Protein AF-A0A015X9P2-F1 (afdb_monomer)

Solvent-accessible surface area (backbone atoms only — not comparable to full-atom values): 6666 Å² total; per-residue (Å²): 133,56,72,66,61,55,51,52,53,49,52,53,48,53,54,48,53,51,51,53,53,53,40,56,74,56,52,81,49,48,76,38,30,34,48,85,44,100,38,36,37,32,36,31,70,38,75,75,48,63,53,75,61,98,89,42,52,29,41,31,28,34,19,39,32,33,34,34,49,83,83,72,47,97,84,45,70,61,48,50,76,37,82,82,28,71,51,71,46,42,51,74,54,50,63,74,26,54,48,52,69,64,60,51,51,49,53,47,50,56,27,52,53,52,49,50,64,75,75,109

pLDDT: mean 92.32, std 8.91, range [60.72, 98.38]

Foldseek 3Di:
DDPVVVVVVVVVVVVVVVFVVLQVVPQVQQQWWFDLDQFKIWHFHGWDTWDQDPVGTKTKTWTFIWGADPPPDPVRLDTDTDNGDIDIDHPVSRVVGTDDPVVRVVSNVVRVVSVVVVVD

Sequence (120 aa):
MNRIQELEAEIQRIKKEEADSKKAKYQHFVGKYVHRAHTSYEKIVGIDRIDTDEFGDEVVFDSIHVYYDNRGDEYNNDASVNLQGWGQAYAEELEKQLISHETFSKALNDCIDLIKRRLA

Radius of gyration: 19.27 Å; Cα contacts (8 Å, |Δi|>4): 189; chains: 1; bounding box: 50×34×55 Å

Mean predicted aligned error: 4.87 Å

Organism: NCBI:txid1339327

Nearest PDB structures (foldseek):
  8yld-assembly1_v  TM=4.022E-01  e=1.683E-01  Saccharomyces cerevisiae S288C
  7b7d-assembly1_EF  TM=3.673E-01  e=6.787E-01  Saccharomyces cerevisiae S288C
  2ix3-assembly1_B  TM=4.091E-01  e=1.531E+00  Saccharomyces cerevisiae
  6swt-assembly1_B  TM=3.392E-01  e=8.256E+00  synthetic construct
  6yxw-assembly2_D  TM=3.174E-01  e=9.274E+00  Homo sapiens

Secondary structure (DSSP, 8-state):
--HHHHHHHHHHHHHHHHHHHHHHHTGGGTT-EEEEETTEEEEEEEEEEEEE-SS-EEEEEEEEEEEE-TT--TT---EEEEEEEEEEEEHHHHHHTEE-HHHHHHHHHHHHHHHHHHH-

Structure (mmCIF, N/CA/C/O backbone):
data_AF-A0A015X9P2-F1
#
_entry.id   AF-A0A015X9P2-F1
#
loop_
_atom_site.group_PDB
_atom_site.id
_atom_site.type_symbol
_atom_site.label_atom_id
_atom_site.label_alt_id
_atom_site.label_comp_id
_atom_site.label_asym_id
_atom_site.label_entity_id
_atom_site.label_seq_id
_atom_site.pdbx_PDB_ins_code
_atom_site.Cartn_x
_atom_site.Cartn_y
_atom_site.Cartn_z
_atom_site.occupancy
_atom_site.B_iso_or_equiv
_atom_site.auth_seq_id
_atom_site.auth_comp_id
_atom_site.auth_asym_id
_atom_site.auth_atom_id
_atom_site.pdbx_PDB_model_num
ATOM 1 N N . MET A 1 1 ? -24.097 -22.296 28.312 1.00 67.69 1 MET A N 1
ATOM 2 C CA . MET A 1 1 ? -22.889 -21.510 27.990 1.00 67.69 1 MET A CA 1
ATOM 3 C C . MET A 1 1 ? -22.622 -20.615 29.193 1.00 67.69 1 MET A C 1
ATOM 5 O O . MET A 1 1 ? -23.586 -20.117 29.757 1.00 67.69 1 MET A O 1
ATOM 9 N N . ASN A 1 2 ? -21.389 -20.543 29.696 1.00 90.19 2 ASN A N 1
ATOM 10 C CA . ASN A 1 2 ? -21.066 -19.719 30.872 1.00 90.19 2 ASN A CA 1
ATOM 11 C C . ASN A 1 2 ? -20.975 -18.246 30.434 1.00 90.19 2 ASN A C 1
ATOM 13 O O . ASN A 1 2 ? -20.416 -17.973 29.377 1.00 90.19 2 ASN A O 1
ATOM 17 N N . ARG A 1 3 ? -21.468 -17.312 31.256 1.00 93.94 3 ARG A N 1
ATOM 18 C CA . ARG A 1 3 ? -21.367 -15.856 31.062 1.00 93.94 3 ARG A CA 1
ATOM 19 C C . ARG A 1 3 ? -19.976 -15.373 30.622 1.00 93.94 3 ARG A C 1
ATOM 21 O O . ARG A 1 3 ? -19.887 -14.441 29.836 1.00 93.94 3 ARG A O 1
ATOM 28 N N . ILE A 1 4 ? -18.903 -16.015 31.091 1.00 95.75 4 ILE A N 1
ATOM 29 C CA . ILE A 1 4 ? -17.523 -15.728 30.663 1.00 95.75 4 ILE A CA 1
ATOM 30 C C . ILE A 1 4 ? -17.340 -15.986 29.159 1.00 95.75 4 ILE A C 1
ATOM 32 O O . ILE A 1 4 ? -16.833 -15.124 28.454 1.00 95.75 4 ILE A O 1
ATOM 36 N N . GLN A 1 5 ? -17.819 -17.125 28.653 1.00 95.12 5 GLN A N 1
ATOM 37 C CA . GLN A 1 5 ? -17.706 -17.491 27.234 1.00 95.12 5 GLN A CA 1
ATOM 38 C C . GLN A 1 5 ? -18.517 -16.547 26.335 1.00 95.12 5 GLN A C 1
ATOM 40 O O . GLN A 1 5 ? -18.104 -16.238 25.220 1.00 95.12 5 GLN A O 1
ATOM 45 N N . GLU A 1 6 ? -19.670 -16.076 26.819 1.00 95.56 6 GLU A N 1
ATOM 46 C CA . GLU A 1 6 ? -20.480 -15.076 26.112 1.00 95.56 6 GLU A CA 1
ATOM 47 C C . GLU A 1 6 ? -19.730 -13.745 25.983 1.00 95.56 6 GLU A C 1
ATOM 49 O O . GLU A 1 6 ? -19.676 -13.176 24.893 1.00 95.56 6 GLU A O 1
ATOM 54 N N . LEU A 1 7 ? -19.107 -13.285 27.073 1.00 97.12 7 LEU A N 1
ATOM 55 C CA . LEU A 1 7 ? -18.320 -12.050 27.092 1.00 97.12 7 LEU A CA 1
ATOM 56 C C . LEU A 1 7 ? -17.065 -12.154 26.217 1.00 97.12 7 LEU A C 1
ATOM 58 O O . LEU A 1 7 ? -16.745 -11.212 25.499 1.00 97.12 7 LEU A O 1
ATOM 62 N N . GLU A 1 8 ? -16.374 -13.295 26.222 1.00 96.81 8 GLU A N 1
ATOM 63 C CA . GLU A 1 8 ? -15.226 -13.533 25.338 1.00 96.81 8 GLU A CA 1
ATOM 64 C C . GLU A 1 8 ? -15.628 -13.443 23.861 1.00 96.81 8 GLU A C 1
ATOM 66 O O . GLU A 1 8 ? -14.964 -12.761 23.079 1.00 96.81 8 GLU A O 1
ATOM 71 N N . ALA A 1 9 ? -16.744 -14.071 23.478 1.00 96.44 9 ALA A N 1
ATOM 72 C CA . ALA A 1 9 ? -17.262 -13.993 22.115 1.00 96.44 9 ALA A CA 1
ATOM 73 C C . ALA A 1 9 ? -17.684 -12.563 21.734 1.00 96.44 9 ALA A C 1
ATOM 75 O O . ALA A 1 9 ? -17.466 -12.128 20.603 1.00 96.44 9 ALA A O 1
ATOM 76 N N . GLU A 1 10 ? -18.269 -11.814 22.669 1.00 97.06 10 GLU A N 1
ATOM 77 C CA . GLU A 1 10 ? -18.641 -10.416 22.462 1.00 97.06 10 GLU A CA 1
ATOM 78 C C . GLU A 1 10 ? -17.418 -9.515 22.255 1.00 97.06 10 GLU A C 1
ATOM 80 O O . GLU A 1 10 ? -17.377 -8.777 21.273 1.00 97.06 10 GLU A O 1
ATOM 85 N N . ILE A 1 11 ? -16.380 -9.659 23.083 1.00 97.62 11 ILE A N 1
ATOM 86 C CA . ILE A 1 11 ? -15.113 -8.928 22.933 1.00 97.62 11 ILE A CA 1
ATOM 87 C C . ILE A 1 11 ? -14.472 -9.214 21.571 1.00 97.62 11 ILE A C 1
ATOM 89 O O . ILE A 1 11 ? -13.994 -8.292 20.913 1.00 97.62 11 ILE A O 1
ATOM 93 N N . GLN A 1 12 ? -14.459 -10.473 21.123 1.00 96.81 12 GLN A N 1
ATOM 94 C CA . GLN A 1 12 ? -13.881 -10.820 19.820 1.00 96.81 12 GLN A CA 1
ATOM 95 C C . GLN A 1 12 ? -14.672 -10.227 18.649 1.00 96.81 12 GLN A C 1
ATOM 97 O O . GLN A 1 12 ? -14.069 -9.799 17.666 1.00 96.81 12 GLN A O 1
ATOM 102 N N . ARG A 1 13 ? -16.006 -10.154 18.751 1.00 97.12 13 ARG A N 1
ATOM 103 C CA . ARG A 1 13 ? -16.834 -9.481 17.737 1.00 97.12 13 ARG A CA 1
ATOM 104 C C . ARG A 1 13 ? -16.532 -7.991 17.664 1.00 97.12 13 ARG A C 1
ATOM 106 O O . ARG A 1 13 ? -16.251 -7.510 16.575 1.00 97.12 13 ARG A O 1
ATOM 113 N N . ILE A 1 14 ? -16.503 -7.305 18.808 1.00 97.31 14 ILE A N 1
ATOM 114 C CA . ILE A 1 14 ? -16.198 -5.868 18.875 1.00 97.31 14 ILE A CA 1
ATOM 115 C C . ILE A 1 14 ? -14.821 -5.588 18.265 1.00 97.31 14 ILE A C 1
ATOM 117 O O . ILE A 1 14 ? -14.696 -4.741 17.387 1.00 97.31 14 ILE A O 1
ATOM 121 N N . LYS A 1 15 ? -13.798 -6.365 18.644 1.00 94.75 15 LYS A N 1
ATOM 122 C CA . LYS A 1 15 ? -12.447 -6.230 18.076 1.00 94.75 15 LYS A CA 1
ATOM 123 C C . LYS A 1 15 ? -12.425 -6.400 16.559 1.00 94.75 15 LYS A C 1
ATOM 125 O O . LYS A 1 15 ? -11.707 -5.681 15.871 1.00 94.75 15 LYS A O 1
ATOM 130 N N . LYS A 1 16 ? -13.196 -7.356 16.035 1.00 95.00 16 LYS A N 1
ATOM 131 C CA . LYS A 1 16 ? -13.296 -7.577 14.592 1.00 95.00 16 LYS A CA 1
ATOM 132 C C . LYS A 1 16 ? -13.994 -6.412 13.890 1.00 95.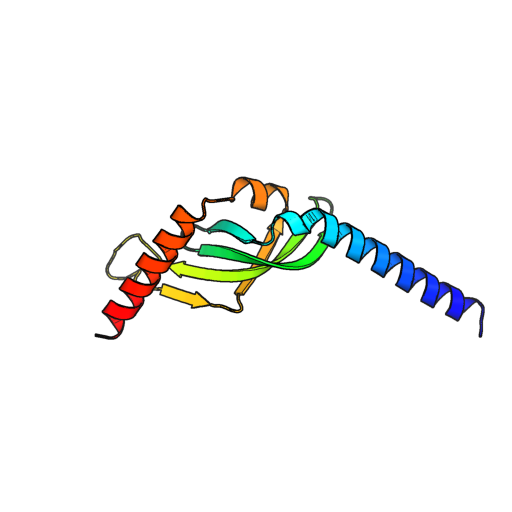00 16 LYS A C 1
ATOM 134 O O . LYS A 1 16 ? -13.490 -5.943 12.879 1.00 95.00 16 LYS A O 1
ATOM 139 N N . GLU A 1 17 ? -15.108 -5.928 14.431 1.00 95.38 17 GLU A N 1
ATOM 140 C CA . GLU A 1 17 ? -15.843 -4.782 13.880 1.00 95.38 17 GLU A CA 1
ATOM 141 C C . GLU A 1 17 ? -14.984 -3.508 13.868 1.00 95.38 17 GLU A C 1
ATOM 143 O O . GLU A 1 17 ? -14.974 -2.774 12.879 1.00 95.38 17 GLU A O 1
ATOM 148 N N . GLU A 1 18 ? -14.201 -3.276 14.923 1.00 94.06 18 GLU A N 1
ATOM 149 C CA . GLU A 1 18 ? -13.234 -2.178 14.982 1.00 94.06 18 GLU A CA 1
ATOM 150 C C . GLU A 1 18 ? -12.131 -2.325 13.925 1.00 94.06 18 GLU A C 1
ATOM 152 O O . GLU A 1 18 ? -11.825 -1.360 13.221 1.00 94.06 18 GLU A O 1
ATOM 157 N N . ALA A 1 19 ? -11.555 -3.522 13.776 1.00 92.94 19 ALA A N 1
ATOM 158 C CA . ALA A 1 19 ? -10.530 -3.792 12.769 1.00 92.94 19 ALA A CA 1
ATOM 159 C C . ALA A 1 19 ? -11.067 -3.616 11.337 1.00 92.94 19 ALA A C 1
ATOM 161 O O . ALA A 1 19 ? -10.421 -2.968 10.511 1.0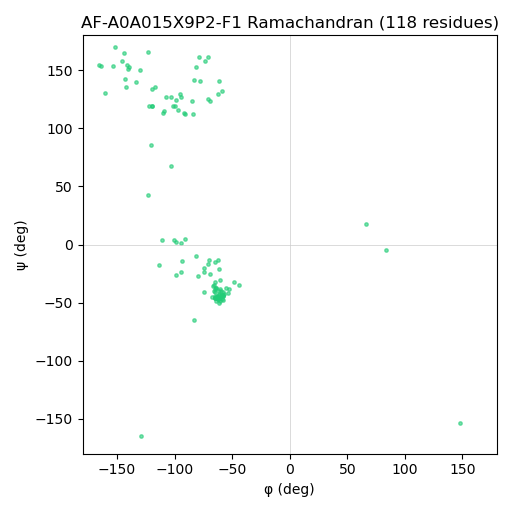0 92.94 19 ALA A O 1
ATOM 162 N N . ASP A 1 20 ? -12.269 -4.125 11.056 1.00 94.75 20 ASP A N 1
ATOM 163 C CA . ASP A 1 20 ? -12.926 -4.004 9.753 1.00 94.75 20 ASP A CA 1
ATOM 164 C C . ASP A 1 20 ? -13.258 -2.533 9.433 1.00 94.75 20 ASP A C 1
ATOM 166 O O . ASP A 1 20 ? -13.021 -2.071 8.314 1.00 94.75 20 ASP A O 1
ATOM 170 N N . SER A 1 21 ? -13.726 -1.765 10.423 1.00 94.88 21 SER A N 1
ATOM 171 C CA . SER A 1 21 ? -13.978 -0.321 10.298 1.00 94.88 21 SER A CA 1
ATOM 172 C C . SER A 1 21 ? -12.698 0.466 9.991 1.00 94.88 21 SER A C 1
ATOM 174 O O . SER A 1 21 ? -12.661 1.269 9.052 1.00 94.88 21 SER A O 1
ATOM 176 N N . LYS A 1 22 ? -11.606 0.193 10.720 1.00 93.56 22 LYS A N 1
ATOM 177 C CA . LYS A 1 22 ? -10.298 0.819 10.462 1.00 93.56 22 LYS A CA 1
ATOM 178 C C . LYS A 1 22 ? -9.780 0.476 9.074 1.00 93.56 22 LYS A C 1
ATOM 180 O O . LYS A 1 22 ? -9.361 1.361 8.334 1.00 93.56 22 LYS A O 1
ATOM 185 N N . LYS A 1 23 ? -9.855 -0.795 8.684 1.00 95.88 23 LYS A N 1
ATOM 186 C CA . LYS A 1 23 ? -9.466 -1.240 7.345 1.00 95.88 23 LYS A CA 1
ATOM 187 C C . LYS A 1 23 ? -10.273 -0.517 6.264 1.00 95.88 23 LYS A C 1
ATOM 189 O O . LYS A 1 23 ? -9.691 -0.052 5.287 1.00 95.88 23 LYS A O 1
ATOM 194 N N . ALA A 1 24 ? -11.587 -0.367 6.450 1.00 96.25 24 ALA A N 1
ATOM 195 C CA . ALA A 1 24 ? -12.469 0.329 5.513 1.00 96.25 24 ALA A CA 1
ATOM 196 C C . ALA A 1 24 ? -12.080 1.803 5.298 1.00 96.25 24 ALA A C 1
ATOM 198 O O . ALA A 1 24 ? -12.103 2.269 4.158 1.00 96.25 24 ALA A O 1
ATOM 199 N N . LYS A 1 25 ? -11.651 2.513 6.354 1.00 96.88 25 LYS A N 1
ATOM 200 C CA . LYS A 1 25 ? -11.165 3.909 6.281 1.00 96.88 25 LYS A CA 1
ATOM 201 C C . LYS A 1 25 ? -10.065 4.088 5.227 1.00 96.88 25 LYS A C 1
ATOM 203 O O . LYS A 1 25 ? -10.063 5.080 4.499 1.00 96.88 25 LYS A O 1
ATOM 208 N N . TYR A 1 26 ? -9.174 3.107 5.097 1.00 97.75 26 TYR A N 1
ATOM 209 C CA . TYR A 1 26 ? -7.991 3.172 4.234 1.00 97.75 26 TYR A CA 1
ATOM 210 C C . TYR A 1 26 ? -8.131 2.441 2.896 1.00 97.75 26 TYR A C 1
ATOM 212 O O . TYR A 1 26 ? -7.202 2.442 2.090 1.00 97.75 26 TYR A O 1
ATOM 220 N N . GLN A 1 27 ? -9.311 1.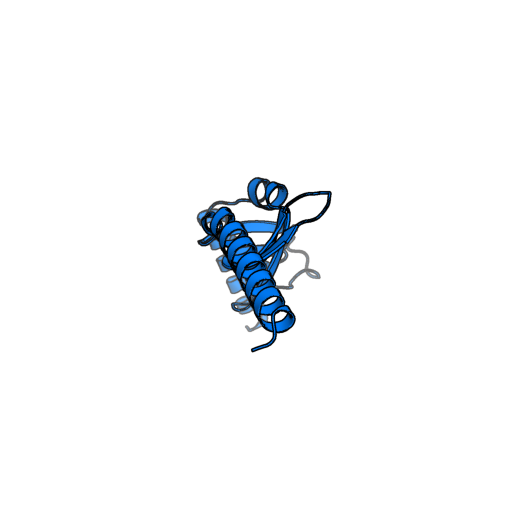890 2.589 1.00 97.50 27 GLN A N 1
ATOM 221 C CA . GLN A 1 27 ? -9.553 1.205 1.312 1.00 97.50 27 GLN A CA 1
ATOM 222 C C . GLN A 1 27 ? -9.384 2.103 0.081 1.00 97.50 27 GLN A C 1
ATOM 224 O O . GLN A 1 27 ? -9.127 1.613 -1.015 1.00 97.50 27 GLN A O 1
ATOM 229 N N . HIS A 1 28 ? -9.479 3.422 0.241 1.00 97.50 28 HIS A N 1
ATOM 230 C CA . HIS A 1 28 ? -9.283 4.377 -0.849 1.00 97.50 28 HIS A CA 1
ATOM 231 C C . HIS A 1 28 ? -7.844 4.392 -1.412 1.00 97.50 28 HIS A C 1
ATOM 233 O O . HIS A 1 28 ? -7.629 4.920 -2.508 1.00 97.50 28 HIS A O 1
ATOM 239 N N . PHE A 1 29 ? -6.869 3.810 -0.700 1.00 98.00 29 PHE A N 1
ATOM 240 C CA . PHE A 1 29 ? -5.513 3.599 -1.209 1.00 98.00 29 PHE A CA 1
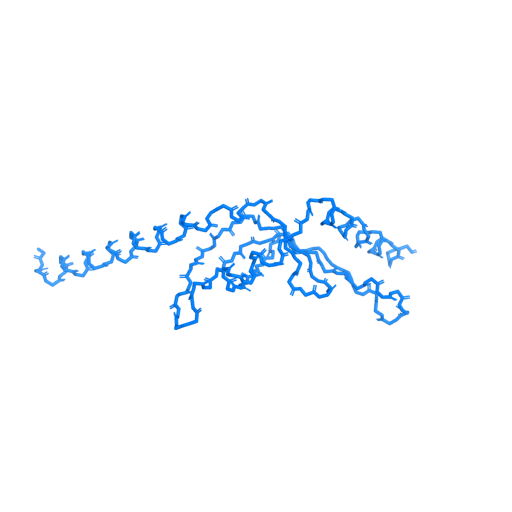ATOM 241 C C . PHE A 1 29 ? -5.419 2.457 -2.225 1.00 98.00 29 PHE A C 1
ATOM 243 O O . PHE A 1 29 ? -4.476 2.425 -3.014 1.00 98.00 29 PHE A O 1
ATOM 250 N N . VAL A 1 30 ? -6.382 1.532 -2.263 1.00 98.25 30 VAL A N 1
ATOM 251 C CA . VAL A 1 30 ? -6.355 0.434 -3.234 1.00 98.25 30 VAL A CA 1
ATOM 252 C C . VAL A 1 30 ? -6.426 0.988 -4.658 1.00 98.25 30 VAL A C 1
ATOM 254 O O . VAL A 1 30 ? -7.272 1.813 -5.001 1.00 98.25 30 VAL A O 1
ATOM 257 N N . GLY A 1 31 ? -5.497 0.542 -5.500 1.00 98.12 31 GLY A N 1
ATOM 258 C CA . GLY A 1 31 ? -5.310 1.030 -6.863 1.00 98.12 31 GLY A CA 1
ATOM 259 C C . GLY A 1 31 ? -4.462 2.298 -6.973 1.00 98.12 31 GLY A C 1
ATOM 260 O O . GLY A 1 31 ? -4.169 2.711 -8.096 1.00 98.12 31 GLY A O 1
ATOM 261 N N . LYS A 1 32 ? -4.045 2.905 -5.855 1.00 98.38 32 LYS A N 1
ATOM 262 C CA . LYS A 1 32 ? -3.089 4.016 -5.853 1.00 98.38 32 LYS A CA 1
ATOM 263 C C . LYS A 1 32 ? -1.660 3.514 -6.034 1.00 98.38 32 LYS A C 1
ATOM 265 O O . LYS A 1 32 ? -1.350 2.338 -5.834 1.00 98.38 32 LYS A O 1
ATOM 270 N N . TYR A 1 33 ? -0.805 4.445 -6.432 1.00 98.25 33 TYR A N 1
ATOM 271 C CA . TYR A 1 33 ? 0.602 4.211 -6.701 1.00 98.25 33 TYR A CA 1
ATOM 272 C C . TYR A 1 33 ? 1.424 5.033 -5.721 1.00 98.25 33 TYR A C 1
ATOM 274 O O . TYR A 1 33 ? 1.114 6.206 -5.512 1.00 98.25 33 TYR A O 1
ATOM 282 N N . VAL A 1 34 ? 2.457 4.434 -5.141 1.00 97.38 34 VAL A N 1
ATOM 283 C CA . VAL A 1 34 ? 3.338 5.093 -4.175 1.00 97.38 34 VAL A CA 1
ATOM 284 C C . VAL A 1 34 ? 4.800 4.906 -4.549 1.00 97.38 34 VAL A C 1
ATOM 286 O O . VAL A 1 34 ? 5.187 3.900 -5.146 1.00 97.38 34 VAL A O 1
ATOM 289 N N . HIS A 1 35 ? 5.613 5.892 -4.186 1.00 94.88 35 HIS A N 1
ATOM 290 C CA . HIS A 1 35 ? 7.064 5.847 -4.307 1.00 94.88 35 HIS A CA 1
ATOM 291 C C . HIS A 1 35 ? 7.686 6.026 -2.922 1.00 94.88 35 HIS A C 1
ATOM 293 O O . HIS A 1 35 ? 7.975 7.142 -2.492 1.00 94.88 35 HIS A O 1
ATOM 299 N N . ARG A 1 36 ? 7.823 4.915 -2.189 1.00 88.81 36 ARG A N 1
ATOM 300 C CA . ARG A 1 36 ? 8.228 4.944 -0.772 1.00 88.81 36 ARG A CA 1
ATOM 301 C C . ARG A 1 36 ? 9.729 5.111 -0.565 1.00 88.81 36 ARG A C 1
ATOM 303 O O . ARG A 1 36 ? 10.162 5.624 0.460 1.00 88.81 36 ARG A O 1
ATOM 310 N N . ALA A 1 37 ? 10.529 4.669 -1.527 1.00 87.62 37 ALA A N 1
ATOM 311 C CA . ALA A 1 37 ? 11.980 4.779 -1.489 1.00 87.62 37 ALA A CA 1
ATOM 312 C C . ALA A 1 37 ? 12.513 5.003 -2.898 1.00 87.62 37 ALA A C 1
ATOM 314 O O . ALA A 1 37 ? 11.863 4.612 -3.861 1.00 87.62 37 ALA A O 1
ATOM 315 N N . HIS A 1 38 ? 13.719 5.562 -3.009 1.00 84.94 38 HIS A N 1
ATOM 316 C CA . HIS A 1 38 ? 14.338 5.954 -4.279 1.00 84.94 38 HIS A CA 1
ATOM 317 C C . HIS A 1 38 ? 14.292 4.881 -5.383 1.00 84.94 38 HIS A C 1
ATOM 319 O O . HIS A 1 38 ? 14.172 5.218 -6.554 1.00 84.94 38 HIS A O 1
ATOM 325 N N . THR A 1 39 ? 14.339 3.602 -5.013 1.00 89.69 39 THR A N 1
ATOM 326 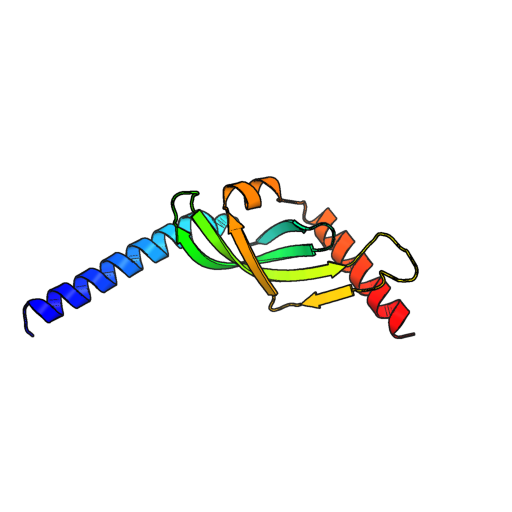C CA . THR A 1 39 ? 14.335 2.465 -5.942 1.00 89.69 39 THR A CA 1
ATOM 327 C C . THR A 1 39 ? 13.052 1.634 -5.901 1.00 89.69 39 THR A C 1
ATOM 329 O O . THR A 1 39 ? 12.971 0.619 -6.585 1.00 89.69 39 THR A O 1
ATOM 332 N N . SER A 1 40 ? 12.046 2.035 -5.115 1.00 92.88 40 SER A N 1
ATOM 333 C CA . SER A 1 40 ? 10.820 1.263 -4.879 1.00 92.88 40 SER A CA 1
ATOM 334 C C . SER A 1 40 ? 9.581 2.022 -5.330 1.00 92.88 40 SER A C 1
ATOM 336 O O . SER A 1 40 ? 9.244 3.083 -4.797 1.00 92.88 40 SER A O 1
ATOM 338 N N . TYR A 1 41 ? 8.866 1.425 -6.274 1.00 95.69 41 TYR A N 1
ATOM 339 C CA . TYR A 1 41 ? 7.573 1.879 -6.762 1.00 95.69 41 TYR A CA 1
ATOM 340 C C . TYR A 1 41 ? 6.547 0.787 -6.501 1.00 95.69 41 TYR A C 1
ATOM 342 O O . TYR A 1 41 ? 6.795 -0.383 -6.783 1.00 95.69 41 TYR A O 1
ATOM 350 N N . GLU A 1 42 ? 5.383 1.145 -5.975 1.00 97.38 42 GLU A N 1
ATOM 351 C CA . GLU A 1 42 ? 4.366 0.163 -5.610 1.00 97.38 42 GLU A CA 1
ATOM 352 C C . GLU A 1 42 ? 2.994 0.579 -6.107 1.00 97.38 42 GLU A C 1
ATOM 354 O O . GLU A 1 42 ? 2.608 1.743 -6.016 1.00 97.38 42 GLU A O 1
ATOM 359 N N . LYS A 1 43 ? 2.233 -0.394 -6.604 1.00 98.25 43 LYS A N 1
ATOM 360 C CA . LYS A 1 43 ? 0.786 -0.267 -6.762 1.00 98.25 43 LYS A CA 1
ATOM 361 C C . LYS A 1 43 ? 0.132 -1.015 -5.615 1.00 98.25 43 LYS A C 1
ATOM 363 O O . LYS A 1 43 ? 0.293 -2.230 -5.529 1.00 98.25 43 LYS A O 1
ATOM 368 N N . ILE A 1 44 ? -0.634 -0.317 -4.790 1.00 98.31 44 ILE A N 1
ATOM 369 C CA . ILE A 1 44 ? -1.392 -0.930 -3.699 1.00 98.31 44 ILE A CA 1
ATOM 370 C C . ILE A 1 44 ? -2.545 -1.730 -4.311 1.00 98.31 44 ILE A C 1
ATOM 372 O O . ILE A 1 44 ? -3.328 -1.193 -5.100 1.00 98.31 44 ILE A O 1
ATOM 376 N N . VAL A 1 45 ? -2.650 -3.015 -3.977 1.00 98.12 45 VAL A N 1
ATOM 377 C CA . VAL A 1 45 ? -3.695 -3.914 -4.505 1.00 98.12 45 VAL A CA 1
ATOM 378 C C . VAL A 1 45 ? -4.676 -4.386 -3.439 1.00 98.12 45 VAL A C 1
ATOM 380 O O . VAL A 1 45 ? -5.787 -4.785 -3.781 1.00 98.12 45 VAL A O 1
ATOM 383 N N . GLY A 1 46 ? -4.314 -4.274 -2.164 1.00 98.00 46 GLY A N 1
ATOM 384 C CA . GLY A 1 46 ? -5.184 -4.601 -1.044 1.00 98.00 46 GLY A CA 1
ATOM 385 C C . GLY A 1 46 ? -4.645 -4.020 0.253 1.00 98.00 46 GLY A C 1
ATOM 386 O O . GLY A 1 46 ? -3.448 -3.795 0.382 1.00 98.00 46 GLY A O 1
ATOM 387 N N . ILE A 1 47 ? -5.531 -3.767 1.210 1.00 98.25 47 ILE A N 1
ATOM 388 C CA . ILE A 1 47 ? -5.143 -3.474 2.593 1.00 98.25 47 ILE A CA 1
ATOM 389 C C . ILE A 1 47 ? -5.217 -4.788 3.366 1.00 98.25 47 ILE A C 1
ATOM 391 O O . ILE A 1 47 ? -6.244 -5.465 3.289 1.00 98.25 47 ILE A O 1
ATOM 395 N N . ASP A 1 48 ? -4.172 -5.150 4.104 1.00 96.69 48 ASP A N 1
ATOM 396 C CA . ASP A 1 48 ? -4.169 -6.325 4.980 1.00 96.69 48 ASP A CA 1
ATOM 397 C C . ASP A 1 48 ? -4.813 -5.961 6.322 1.00 96.69 48 ASP A C 1
ATOM 399 O O . ASP A 1 48 ? -5.931 -6.398 6.625 1.00 96.69 48 ASP A O 1
ATOM 403 N N . ARG A 1 49 ? -4.171 -5.054 7.065 1.00 96.44 49 ARG A N 1
ATOM 404 C CA . ARG A 1 49 ? -4.590 -4.595 8.395 1.00 96.44 49 ARG A CA 1
ATOM 405 C C . ARG A 1 49 ? -4.118 -3.169 8.677 1.00 96.44 49 ARG A C 1
ATOM 407 O O . ARG A 1 49 ? -3.312 -2.620 7.930 1.00 96.44 49 ARG A O 1
ATOM 414 N N . ILE A 1 50 ? -4.632 -2.606 9.767 1.00 97.88 50 ILE A N 1
ATOM 415 C CA . ILE A 1 50 ? -4.231 -1.304 10.299 1.00 97.88 50 ILE A CA 1
ATOM 416 C C . ILE A 1 50 ? -3.694 -1.514 11.707 1.00 97.88 50 ILE A C 1
ATOM 418 O O . ILE A 1 50 ? -4.439 -1.968 12.581 1.00 97.88 50 ILE A O 1
ATOM 422 N N . ASP A 1 51 ? -2.432 -1.163 11.906 1.00 95.75 51 ASP A N 1
ATOM 423 C CA . ASP A 1 51 ? -1.774 -1.186 13.204 1.00 95.75 51 ASP A CA 1
ATOM 424 C C . ASP A 1 51 ? -1.774 0.259 13.741 1.00 95.75 51 ASP A C 1
ATOM 426 O O . ASP A 1 51 ? -1.301 1.176 13.079 1.00 95.75 51 ASP A O 1
ATOM 430 N N . THR A 1 52 ? -2.405 0.500 14.896 1.00 94.56 52 THR A N 1
ATOM 431 C CA . THR A 1 52 ? -2.532 1.852 15.477 1.00 94.56 52 THR A CA 1
ATOM 432 C C . THR A 1 52 ? -1.627 1.979 16.695 1.00 94.56 52 THR A C 1
ATOM 434 O O . THR A 1 52 ? -1.751 1.185 17.632 1.00 94.56 52 THR A O 1
ATOM 437 N N . ASP A 1 53 ? -0.789 3.010 16.715 1.00 93.94 53 ASP A N 1
ATOM 438 C CA . ASP A 1 53 ? 0.097 3.356 17.827 1.00 93.94 53 ASP A CA 1
ATOM 439 C C . ASP A 1 53 ? -0.036 4.845 18.222 1.00 93.94 53 ASP A C 1
ATOM 441 O O . ASP A 1 53 ? -1.018 5.511 17.884 1.00 93.94 53 ASP A O 1
ATOM 445 N N . GLU A 1 54 ? 0.916 5.366 19.003 1.00 95.38 54 GLU A N 1
ATOM 446 C CA . GLU A 1 54 ? 0.942 6.776 19.422 1.00 95.38 54 GLU A CA 1
ATOM 447 C C . GLU A 1 54 ? 1.288 7.763 18.291 1.00 95.38 54 GLU A C 1
ATOM 449 O O . GLU A 1 54 ? 1.028 8.959 18.428 1.00 95.38 54 GLU A O 1
ATOM 454 N N . PHE A 1 55 ? 1.847 7.276 17.180 1.00 93.56 55 PHE A N 1
ATOM 455 C CA . PHE A 1 55 ? 2.244 8.064 16.013 1.00 93.56 55 PHE A CA 1
ATOM 456 C C . PHE A 1 55 ? 1.153 8.101 14.940 1.00 93.56 55 PHE A C 1
ATOM 458 O O . PHE A 1 55 ? 1.092 9.055 14.164 1.00 93.56 55 PHE A O 1
ATOM 465 N N . GLY A 1 56 ? 0.259 7.111 14.918 1.00 95.00 56 GLY A N 1
ATOM 466 C CA . GLY A 1 56 ? -0.948 7.133 14.103 1.00 95.00 56 GLY A CA 1
ATOM 467 C C . GLY A 1 56 ? -1.384 5.754 13.627 1.00 95.00 56 GLY A C 1
ATOM 468 O O . GLY A 1 56 ? -1.133 4.736 14.265 1.00 95.00 56 GLY A O 1
ATOM 469 N N . ASP A 1 57 ? -2.081 5.742 12.491 1.00 97.25 57 ASP A N 1
ATOM 470 C CA . ASP A 1 57 ? -2.492 4.515 11.811 1.00 97.25 57 ASP A CA 1
ATOM 471 C C . ASP A 1 57 ? -1.408 4.115 10.791 1.00 97.25 57 ASP A C 1
ATOM 473 O O . ASP A 1 57 ? -1.203 4.798 9.779 1.00 97.25 57 ASP A O 1
ATOM 477 N N . GLU A 1 58 ? -0.725 3.001 11.049 1.00 97.50 58 GLU A N 1
ATOM 478 C CA . GLU A 1 58 ? 0.146 2.316 10.097 1.00 97.50 58 GLU A CA 1
ATOM 479 C C . GLU A 1 58 ? -0.691 1.380 9.219 1.00 97.50 58 GLU A C 1
ATOM 481 O O . GLU A 1 58 ? -1.435 0.516 9.693 1.00 97.50 58 GLU A O 1
ATOM 486 N N . VAL A 1 59 ? -0.597 1.573 7.906 1.00 97.88 59 VAL A N 1
ATOM 487 C CA . VAL A 1 59 ? -1.342 0.795 6.919 1.00 97.88 59 VAL A CA 1
ATOM 488 C C . VAL A 1 59 ? -0.436 -0.313 6.402 1.00 97.88 59 VAL A C 1
ATOM 490 O O . VAL A 1 59 ? 0.556 -0.032 5.730 1.00 97.88 59 VAL A O 1
ATOM 493 N N . VAL A 1 60 ? -0.804 -1.568 6.659 1.00 97.62 60 VAL A N 1
ATOM 494 C CA . VAL A 1 60 ? -0.148 -2.744 6.075 1.00 97.62 60 VAL A CA 1
ATOM 495 C C . VAL A 1 60 ? -0.927 -3.158 4.830 1.00 97.62 60 VAL A C 1
ATOM 497 O O . VAL A 1 60 ? -2.148 -3.335 4.884 1.00 97.62 60 VAL A O 1
ATOM 500 N N . PHE A 1 61 ? -0.247 -3.291 3.695 1.00 97.75 61 PHE A N 1
ATOM 501 C CA . PHE A 1 61 ? -0.892 -3.475 2.397 1.00 97.75 61 PHE A CA 1
ATOM 502 C C . PHE A 1 61 ? -0.164 -4.470 1.492 1.00 97.75 61 PHE A C 1
ATOM 504 O O . PHE A 1 61 ? 1.059 -4.590 1.520 1.00 97.75 61 PHE A O 1
ATOM 511 N N . ASP A 1 62 ? -0.935 -5.124 0.629 1.00 98.06 62 ASP A N 1
ATOM 512 C CA . ASP A 1 62 ? -0.433 -5.919 -0.487 1.00 98.06 62 ASP A CA 1
ATOM 513 C C . ASP A 1 62 ? -0.134 -4.999 -1.674 1.00 98.06 62 ASP A C 1
ATOM 515 O O . ASP A 1 62 ? -0.895 -4.064 -1.972 1.00 98.06 62 ASP A O 1
ATOM 519 N N . SER A 1 63 ? 0.951 -5.272 -2.396 1.00 97.62 63 SER A N 1
ATOM 520 C CA . SER A 1 63 ? 1.385 -4.453 -3.522 1.00 97.62 63 SER A CA 1
ATOM 521 C C . SER A 1 63 ? 1.942 -5.253 -4.697 1.00 97.62 63 SER A C 1
ATOM 523 O O . SER A 1 63 ? 2.476 -6.353 -4.570 1.00 97.62 63 SER A O 1
ATOM 525 N N . ILE A 1 64 ? 1.852 -4.653 -5.883 1.00 97.88 64 ILE A N 1
ATOM 526 C CA . ILE A 1 64 ? 2.805 -4.952 -6.951 1.00 97.88 64 ILE A CA 1
ATOM 527 C C . ILE A 1 64 ? 4.011 -4.060 -6.696 1.00 97.88 64 ILE A C 1
ATOM 529 O O . ILE A 1 64 ? 3.896 -2.840 -6.824 1.00 97.88 64 ILE A O 1
ATOM 533 N N . HIS A 1 65 ? 5.143 -4.663 -6.345 1.00 96.88 65 HIS A N 1
ATOM 534 C CA . HIS A 1 65 ? 6.391 -3.965 -6.066 1.00 96.88 65 HIS A CA 1
ATOM 535 C C . HIS A 1 65 ? 7.306 -4.009 -7.285 1.00 96.88 65 HIS A C 1
ATOM 537 O O . HIS A 1 65 ? 7.626 -5.070 -7.818 1.00 96.88 65 HIS A O 1
ATOM 543 N N . VAL A 1 66 ? 7.709 -2.829 -7.731 1.00 96.19 66 VAL A N 1
ATOM 544 C CA . VAL A 1 66 ? 8.698 -2.614 -8.777 1.00 96.19 66 VAL A CA 1
ATOM 545 C C . VAL A 1 66 ? 9.928 -2.040 -8.101 1.00 96.19 66 VAL A C 1
ATOM 547 O O . VAL A 1 66 ? 9.906 -0.921 -7.585 1.00 96.19 66 VAL A O 1
ATOM 550 N N . TYR A 1 67 ? 10.996 -2.824 -8.112 1.00 92.69 67 TYR A N 1
ATOM 551 C CA . TYR A 1 67 ? 12.307 -2.397 -7.669 1.00 92.69 67 TYR A CA 1
ATOM 552 C C . TYR A 1 67 ? 13.179 -2.127 -8.888 1.00 92.69 67 TYR A C 1
ATOM 554 O O . TYR A 1 67 ? 13.304 -2.995 -9.755 1.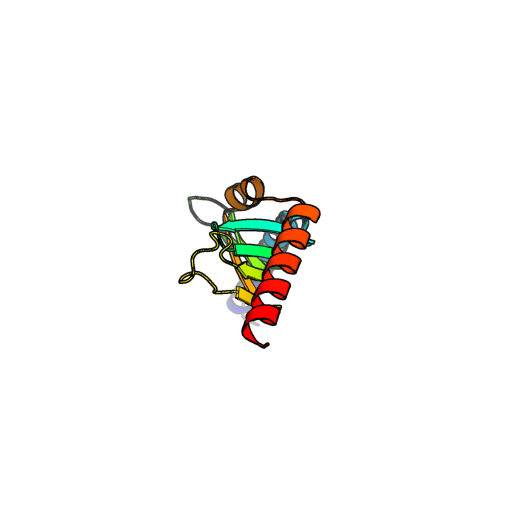00 92.69 67 TYR A O 1
ATOM 562 N N . TYR A 1 68 ? 13.773 -0.943 -8.961 1.00 84.88 68 TYR A N 1
ATOM 563 C CA . TYR A 1 68 ? 14.724 -0.588 -10.009 1.00 84.88 68 TYR A CA 1
ATOM 564 C C . TYR A 1 68 ? 15.573 0.608 -9.575 1.00 84.88 68 TYR A C 1
ATOM 566 O O . TYR A 1 68 ? 15.037 1.626 -9.131 1.00 84.88 68 TYR A O 1
ATOM 574 N N . ASP A 1 69 ? 16.894 0.486 -9.712 1.00 78.69 69 ASP A N 1
ATOM 575 C CA . ASP A 1 69 ? 17.826 1.602 -9.553 1.00 78.69 69 ASP A CA 1
ATOM 576 C C . ASP A 1 69 ? 18.099 2.287 -10.898 1.00 78.69 69 ASP A C 1
ATOM 578 O O . ASP A 1 69 ? 18.699 1.714 -11.806 1.00 78.69 69 ASP A O 1
ATOM 582 N N . ASN A 1 70 ? 17.645 3.534 -11.032 1.00 66.69 70 ASN A N 1
ATOM 583 C CA . ASN A 1 70 ? 17.745 4.299 -12.272 1.00 66.69 70 ASN A CA 1
ATOM 584 C C . ASN A 1 70 ? 19.022 5.140 -12.393 1.00 66.69 70 ASN A C 1
ATOM 586 O O . ASN A 1 70 ? 19.157 5.892 -13.361 1.00 66.69 70 ASN A O 1
ATOM 590 N N . ARG A 1 71 ? 19.953 5.037 -11.435 1.00 71.75 71 ARG A N 1
ATOM 591 C CA . ARG A 1 71 ? 21.183 5.845 -11.418 1.00 71.75 71 ARG A CA 1
ATOM 592 C C . ARG A 1 71 ? 22.175 5.465 -12.517 1.00 71.75 71 ARG A C 1
ATOM 594 O O . ARG A 1 71 ? 23.060 6.261 -12.820 1.00 71.75 71 ARG A O 1
ATOM 601 N N . GLY A 1 72 ? 21.979 4.316 -13.169 1.00 61.28 72 GLY A N 1
ATOM 602 C CA . GLY A 1 72 ? 22.631 3.980 -14.438 1.00 61.28 72 GLY A CA 1
ATOM 603 C C . GLY A 1 72 ? 24.144 3.791 -14.350 1.00 61.28 72 GLY A C 1
ATOM 604 O O . GLY A 1 72 ? 24.818 3.854 -15.377 1.00 61.28 72 GLY A O 1
ATOM 605 N N . ASP A 1 73 ? 24.683 3.579 -13.149 1.00 65.69 73 ASP A N 1
ATOM 606 C CA . ASP A 1 73 ? 26.061 3.135 -12.993 1.00 65.69 73 ASP A CA 1
ATOM 607 C C . ASP A 1 73 ? 26.158 1.612 -13.201 1.00 65.69 73 ASP A C 1
ATOM 609 O O . ASP A 1 73 ? 25.197 0.863 -13.025 1.00 65.69 73 ASP A O 1
ATOM 613 N N . GLU A 1 74 ? 27.325 1.143 -13.639 1.00 60.72 74 GLU A N 1
ATOM 614 C CA . GLU A 1 74 ? 27.569 -0.262 -14.001 1.00 60.72 74 GLU A CA 1
ATOM 615 C C . GLU A 1 74 ? 27.391 -1.252 -12.829 1.00 60.72 74 GLU A C 1
ATOM 617 O O . GLU A 1 74 ? 27.279 -2.461 -13.050 1.00 60.72 74 GLU A O 1
ATOM 622 N N . TYR A 1 75 ? 27.309 -0.745 -11.596 1.00 63.12 75 TYR A N 1
ATOM 623 C CA . TYR A 1 75 ? 27.186 -1.529 -10.369 1.00 63.12 75 TYR A CA 1
ATOM 624 C C . TYR A 1 75 ? 25.736 -1.617 -9.865 1.00 63.12 75 TYR A C 1
ATOM 626 O O . TYR A 1 75 ? 25.375 -2.614 -9.244 1.00 63.12 75 TYR A O 1
ATOM 634 N N . ASN A 1 76 ? 24.884 -0.640 -10.183 1.00 65.31 76 ASN A N 1
ATOM 635 C CA . ASN A 1 76 ? 23.487 -0.556 -9.758 1.00 65.31 76 ASN A CA 1
ATOM 636 C C . ASN A 1 76 ? 22.543 -0.942 -10.895 1.00 65.31 76 ASN A C 1
ATOM 638 O O . ASN A 1 76 ? 21.783 -0.137 -11.426 1.00 65.31 76 ASN A O 1
ATOM 642 N N . ASN A 1 77 ? 22.593 -2.217 -11.270 1.00 7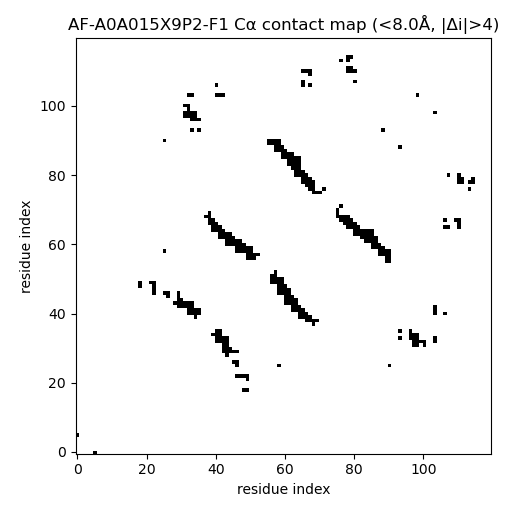1.12 77 ASN A N 1
ATOM 643 C CA . ASN A 1 77 ? 21.727 -2.761 -12.310 1.00 71.12 77 ASN A CA 1
ATOM 644 C C . ASN A 1 77 ? 20.504 -3.500 -11.741 1.00 71.12 77 ASN A C 1
ATOM 646 O O . ASN A 1 77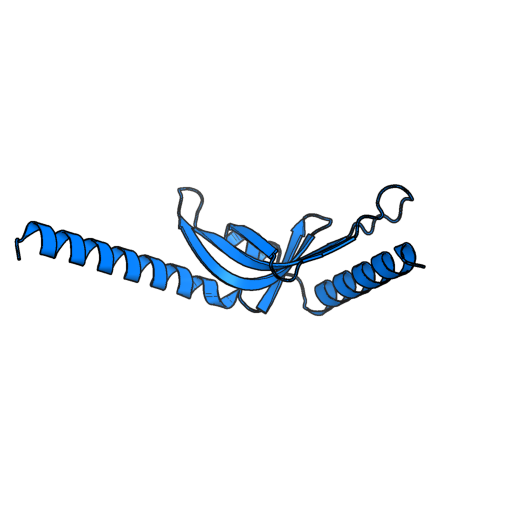 ? 19.770 -4.126 -12.503 1.00 71.12 77 ASN A O 1
ATOM 650 N N . ASP A 1 78 ? 20.313 -3.539 -10.420 1.00 83.31 78 ASP A N 1
ATOM 651 C CA . ASP A 1 78 ? 19.299 -4.404 -9.825 1.00 83.31 78 ASP A CA 1
ATOM 652 C C . ASP A 1 78 ? 17.883 -3.938 -10.150 1.00 83.31 78 ASP A C 1
ATOM 654 O O . ASP A 1 78 ? 17.479 -2.803 -9.900 1.00 83.31 78 ASP A O 1
ATOM 658 N N . ALA A 1 79 ? 17.129 -4.862 -10.739 1.00 90.81 79 ALA A N 1
ATOM 659 C CA . ALA A 1 79 ? 15.750 -4.677 -11.129 1.00 90.81 79 ALA A CA 1
ATOM 660 C C . ALA A 1 79 ? 14.971 -5.961 -10.868 1.00 90.81 79 ALA A C 1
ATOM 662 O O . ALA A 1 79 ? 15.430 -7.064 -11.177 1.00 90.81 79 ALA A O 1
ATOM 663 N N . SER A 1 80 ? 13.783 -5.811 -10.295 1.00 92.94 80 SER A N 1
ATOM 664 C CA . SER A 1 80 ? 12.844 -6.907 -10.101 1.00 92.94 80 SER A CA 1
ATOM 665 C C . SER A 1 80 ? 11.410 -6.394 -10.046 1.00 92.94 80 SER A C 1
ATOM 667 O O . SER A 1 80 ? 11.144 -5.248 -9.679 1.00 92.94 80 SER A O 1
ATOM 669 N N . VAL A 1 81 ? 10.478 -7.269 -10.413 1.00 95.81 81 VAL A N 1
ATOM 670 C CA . VAL A 1 81 ? 9.043 -7.038 -10.256 1.00 95.81 81 VAL A CA 1
ATOM 671 C C . VAL A 1 81 ? 8.488 -8.173 -9.409 1.00 95.81 81 VAL A C 1
ATOM 673 O O . VAL A 1 81 ? 8.568 -9.336 -9.802 1.00 95.81 81 VAL A O 1
ATOM 676 N N . ASN A 1 82 ? 7.919 -7.837 -8.256 1.00 96.06 82 ASN A N 1
ATOM 677 C CA . ASN A 1 82 ? 7.222 -8.771 -7.387 1.00 96.06 82 ASN A CA 1
ATOM 678 C C . ASN A 1 82 ? 5.717 -8.477 -7.423 1.00 96.06 82 ASN A C 1
ATOM 680 O O . ASN A 1 82 ? 5.262 -7.419 -6.996 1.00 96.06 82 ASN A O 1
ATOM 684 N N . LEU A 1 83 ? 4.936 -9.429 -7.936 1.00 96.06 83 LEU A N 1
ATOM 685 C CA . LEU A 1 83 ? 3.476 -9.314 -8.038 1.00 96.06 83 LEU A CA 1
ATOM 686 C C . LEU A 1 83 ? 2.745 -9.640 -6.725 1.00 96.06 83 LEU A C 1
ATOM 688 O O . LEU A 1 83 ? 1.538 -9.437 -6.638 1.00 96.06 83 LEU A O 1
ATOM 692 N N . GLN A 1 84 ? 3.467 -10.170 -5.738 1.00 94.88 84 GLN A N 1
ATOM 693 C CA . GLN A 1 84 ? 2.991 -10.523 -4.400 1.00 94.88 84 GLN A CA 1
ATOM 694 C C . GLN A 1 84 ? 3.831 -9.780 -3.351 1.00 94.88 84 GLN A C 1
ATOM 696 O O . GLN A 1 84 ? 4.307 -10.358 -2.373 1.00 94.88 84 GLN A O 1
ATOM 701 N N . GLY A 1 85 ? 4.107 -8.504 -3.623 1.00 94.44 85 GLY A N 1
ATOM 702 C CA . GLY A 1 85 ? 4.774 -7.621 -2.682 1.00 94.44 85 GLY A CA 1
ATOM 703 C C . GLY A 1 85 ? 3.857 -7.275 -1.516 1.00 94.44 85 GLY A C 1
ATOM 704 O O . GLY A 1 85 ? 2.635 -7.400 -1.595 1.00 94.44 85 GLY A O 1
ATOM 705 N N . TRP A 1 86 ? 4.464 -6.815 -0.433 1.00 95.19 86 TRP A N 1
ATOM 706 C CA . TRP A 1 86 ? 3.756 -6.213 0.683 1.00 95.19 86 TRP A CA 1
ATOM 707 C C . TRP A 1 86 ? 4.553 -5.011 1.180 1.00 95.19 86 TRP A C 1
ATOM 709 O O . TRP A 1 86 ? 5.778 -4.946 1.028 1.00 95.19 86 TRP A O 1
ATOM 719 N N . GLY A 1 87 ? 3.849 -4.049 1.757 1.00 94.69 87 GLY A N 1
ATOM 720 C CA . GLY A 1 87 ? 4.425 -2.835 2.299 1.00 94.69 87 GLY A CA 1
ATOM 721 C C . GLY A 1 87 ? 3.702 -2.391 3.560 1.00 94.69 87 GLY A C 1
ATOM 722 O O . GLY A 1 87 ? 2.603 -2.847 3.872 1.00 94.69 87 GLY A O 1
ATOM 723 N N . GLN A 1 88 ? 4.352 -1.491 4.285 1.00 95.75 88 GLN A N 1
ATOM 724 C CA . GLN A 1 88 ? 3.778 -0.808 5.433 1.00 95.75 88 GLN A CA 1
ATOM 725 C C . GLN A 1 88 ? 4.283 0.631 5.459 1.00 95.75 88 GLN A C 1
ATOM 727 O O . GLN A 1 88 ? 5.427 0.895 5.063 1.00 95.75 88 GLN A O 1
ATOM 732 N N . ALA A 1 89 ? 3.411 1.551 5.840 1.00 96.44 89 ALA A N 1
ATOM 733 C CA . ALA A 1 89 ? 3.752 2.944 6.088 1.00 96.44 89 ALA A CA 1
ATOM 734 C C . ALA A 1 89 ? 2.612 3.624 6.847 1.00 96.44 89 ALA A C 1
ATOM 736 O O . ALA A 1 89 ? 1.445 3.233 6.727 1.00 96.44 89 ALA A O 1
ATOM 737 N N . TYR A 1 90 ? 2.942 4.678 7.590 1.00 97.50 90 TYR A N 1
ATOM 738 C CA . TYR A 1 90 ? 1.932 5.523 8.212 1.00 97.50 90 TYR A CA 1
ATOM 739 C C . TYR A 1 90 ? 1.043 6.161 7.146 1.00 97.50 90 TYR A C 1
ATOM 741 O O . TYR A 1 90 ? 1.520 6.586 6.091 1.00 97.50 90 TYR A O 1
ATOM 749 N N . ALA A 1 91 ? -0.259 6.254 7.422 1.00 96.94 91 ALA A N 1
ATOM 750 C CA . ALA A 1 91 ? -1.229 6.788 6.469 1.00 96.94 91 ALA A CA 1
ATOM 751 C C . ALA A 1 91 ? -0.834 8.179 5.938 1.00 96.94 91 ALA A C 1
ATOM 753 O O . ALA A 1 91 ? -0.915 8.426 4.737 1.00 96.94 91 ALA A O 1
ATOM 754 N N . GLU A 1 92 ? -0.333 9.061 6.808 1.00 96.00 92 GLU A N 1
ATOM 755 C CA . GLU A 1 92 ? 0.134 10.394 6.409 1.00 96.00 92 GLU A CA 1
ATOM 756 C C . GLU A 1 92 ? 1.357 10.360 5.482 1.00 96.00 92 GLU A C 1
ATOM 758 O O . GLU A 1 92 ? 1.532 11.242 4.639 1.00 96.00 92 GLU A O 1
ATOM 763 N N . GLU A 1 93 ? 2.238 9.371 5.639 1.00 95.69 93 GLU A N 1
ATOM 764 C CA . GLU A 1 93 ? 3.393 9.191 4.758 1.00 95.69 93 GLU A CA 1
ATOM 765 C C . GLU A 1 93 ? 2.961 8.637 3.404 1.00 95.69 93 GLU A C 1
ATOM 767 O O . GLU A 1 93 ? 3.415 9.137 2.373 1.00 95.69 93 GLU A O 1
ATOM 772 N N . LEU A 1 94 ? 2.029 7.678 3.396 1.00 96.00 94 LEU A N 1
ATOM 773 C CA . LEU A 1 94 ? 1.456 7.139 2.164 1.00 96.00 94 LEU A CA 1
ATOM 774 C C . LEU A 1 94 ? 0.822 8.231 1.310 1.00 96.00 94 LEU A C 1
ATOM 776 O O . LEU A 1 94 ? 1.054 8.255 0.103 1.00 96.00 94 LEU A O 1
ATOM 780 N N . GLU A 1 95 ? 0.084 9.163 1.918 1.00 96.12 95 GLU A N 1
ATOM 781 C CA . GLU A 1 95 ? -0.494 10.306 1.203 1.00 96.12 95 GLU A CA 1
ATOM 782 C C . GLU A 1 95 ? 0.576 11.183 0.540 1.00 96.12 95 GLU A C 1
ATOM 784 O O . GLU A 1 95 ? 0.431 11.568 -0.622 1.00 96.12 95 GLU A O 1
ATOM 789 N N . LYS A 1 96 ? 1.679 11.461 1.246 1.00 96.50 96 LYS A N 1
ATOM 790 C CA . LYS A 1 96 ? 2.799 12.270 0.730 1.00 96.50 96 LYS A CA 1
ATOM 791 C C . LYS A 1 96 ? 3.579 11.559 -0.378 1.00 96.50 96 LYS A C 1
ATOM 793 O O . LYS A 1 96 ? 4.209 12.220 -1.199 1.00 96.50 96 LYS A O 1
ATOM 798 N N . GLN A 1 97 ? 3.550 10.229 -0.394 1.00 96.19 97 GLN A N 1
ATOM 799 C CA . GLN A 1 97 ? 4.289 9.382 -1.332 1.00 96.19 97 GLN A CA 1
ATOM 800 C C . GLN A 1 97 ? 3.470 8.982 -2.565 1.00 96.19 97 GLN A C 1
ATOM 802 O O . GLN A 1 97 ? 3.979 8.245 -3.416 1.00 96.19 97 GLN A O 1
ATOM 807 N N . LEU A 1 98 ? 2.220 9.446 -2.681 1.00 97.69 98 LEU A N 1
ATOM 808 C CA . LEU A 1 98 ? 1.378 9.181 -3.842 1.00 97.69 98 LEU A CA 1
ATOM 809 C C . LEU A 1 98 ? 2.024 9.706 -5.128 1.00 97.69 98 LEU A C 1
ATOM 811 O O . LEU A 1 98 ? 2.429 10.863 -5.232 1.00 97.69 98 LEU A O 1
ATOM 815 N N . ILE A 1 99 ? 2.049 8.853 -6.146 1.00 97.62 99 ILE A N 1
ATOM 816 C CA . ILE A 1 99 ? 2.506 9.183 -7.495 1.00 97.62 99 ILE A CA 1
ATOM 817 C C . ILE A 1 99 ? 1.406 8.904 -8.520 1.00 97.62 99 ILE A C 1
ATOM 819 O O . ILE A 1 99 ? 0.409 8.228 -8.249 1.00 97.62 99 ILE A O 1
ATOM 823 N N . SER A 1 100 ? 1.577 9.434 -9.730 1.00 98.19 100 SER A N 1
ATOM 824 C CA . SER A 1 100 ? 0.650 9.169 -10.826 1.00 98.19 100 SER A CA 1
ATOM 825 C C . SER A 1 100 ? 0.817 7.747 -11.374 1.00 98.19 100 SER A C 1
ATOM 827 O O . SER A 1 100 ? 1.877 7.121 -11.271 1.00 98.19 100 SER A O 1
ATOM 829 N N . HIS A 1 101 ? -0.236 7.257 -12.031 1.00 97.94 101 HIS A N 1
ATOM 830 C CA . HIS A 1 101 ? -0.177 6.024 -12.815 1.00 97.94 101 HIS A CA 1
ATOM 831 C C . HIS A 1 101 ? 0.925 6.069 -13.885 1.00 97.94 101 HIS A C 1
ATOM 833 O O . HIS A 1 101 ? 1.579 5.059 -14.139 1.00 97.94 101 HIS A O 1
ATOM 839 N N . GLU A 1 102 ? 1.135 7.233 -14.503 1.00 98.06 102 GLU A N 1
ATOM 840 C CA . GLU A 1 102 ? 2.146 7.434 -15.541 1.00 98.06 102 GLU A CA 1
ATOM 841 C C . GLU A 1 102 ? 3.561 7.254 -14.982 1.00 98.06 102 GLU A C 1
ATOM 843 O O . GLU A 1 102 ? 4.346 6.496 -15.551 1.00 98.06 102 GLU A O 1
ATOM 848 N N . THR A 1 103 ? 3.859 7.853 -13.823 1.00 96.06 103 THR A N 1
ATOM 849 C CA . THR A 1 103 ? 5.153 7.693 -13.145 1.00 96.06 103 THR A CA 1
ATOM 850 C C . THR A 1 103 ? 5.429 6.227 -12.820 1.00 96.06 103 THR A C 1
ATOM 852 O O . THR A 1 103 ? 6.510 5.723 -13.122 1.00 96.06 103 THR A O 1
ATOM 855 N N . PHE A 1 104 ? 4.443 5.516 -12.261 1.00 96.81 104 PHE A N 1
ATOM 856 C CA . PHE A 1 104 ? 4.586 4.089 -11.965 1.00 96.81 104 PHE A CA 1
ATOM 857 C C . PHE A 1 104 ? 4.787 3.255 -13.237 1.00 96.81 104 PHE A C 1
ATOM 859 O O . PHE A 1 104 ? 5.667 2.401 -13.290 1.00 96.81 104 PHE A O 1
ATOM 866 N N . SER A 1 105 ? 3.992 3.511 -14.279 1.00 97.06 105 SER A N 1
ATOM 867 C CA . SER A 1 105 ? 4.064 2.760 -15.538 1.00 97.06 105 SER A CA 1
ATOM 868 C C . SER A 1 105 ? 5.402 2.959 -16.238 1.00 97.06 105 SER A C 1
ATOM 870 O O . SER A 1 105 ? 5.960 2.006 -16.779 1.00 97.06 105 SER A O 1
ATOM 872 N N . LYS A 1 106 ? 5.953 4.177 -16.183 1.00 94.94 106 LYS A N 1
ATOM 873 C CA . LYS A 1 106 ? 7.304 4.445 -16.670 1.00 94.94 106 LYS A CA 1
ATOM 874 C C . LYS A 1 106 ? 8.337 3.623 -15.895 1.00 94.94 106 LYS A C 1
ATOM 876 O O . LYS A 1 106 ? 9.126 2.928 -16.524 1.00 94.94 106 LYS A O 1
ATOM 881 N N . ALA A 1 107 ? 8.302 3.655 -14.561 1.00 93.69 107 ALA A N 1
ATOM 882 C CA . ALA A 1 107 ? 9.236 2.897 -13.728 1.00 93.69 107 ALA A CA 1
ATOM 883 C C . ALA A 1 107 ? 9.156 1.381 -13.986 1.00 93.69 107 ALA A C 1
ATOM 885 O O . ALA A 1 107 ? 10.182 0.711 -14.071 1.00 93.69 107 ALA A O 1
ATOM 886 N N . LEU A 1 108 ? 7.946 0.847 -14.177 1.00 95.50 108 LEU A N 1
ATOM 887 C CA . LEU A 1 108 ? 7.732 -0.553 -14.545 1.00 95.50 108 LEU A CA 1
ATOM 888 C C . LEU A 1 108 ? 8.361 -0.894 -15.904 1.00 95.50 108 LEU A C 1
ATOM 890 O O . LEU A 1 108 ? 9.044 -1.909 -16.018 1.00 95.50 108 LEU A O 1
ATOM 894 N N . ASN A 1 109 ? 8.148 -0.060 -16.923 1.00 94.94 109 ASN A N 1
ATOM 895 C CA . ASN A 1 109 ? 8.724 -0.284 -18.249 1.00 94.94 109 ASN A CA 1
ATOM 896 C C . ASN A 1 109 ? 10.254 -0.205 -18.218 1.00 94.94 109 ASN A C 1
ATOM 898 O O . ASN A 1 109 ? 10.911 -1.104 -18.737 1.00 94.94 109 ASN A O 1
ATOM 902 N N . ASP A 1 110 ? 10.811 0.812 -17.553 1.00 91.88 110 ASP A N 1
ATOM 903 C CA . ASP A 1 110 ? 12.260 0.960 -17.384 1.00 91.88 110 ASP A CA 1
ATOM 904 C C . ASP A 1 110 ? 12.862 -0.276 -16.677 1.00 91.88 110 ASP A C 1
ATOM 906 O O . ASP A 1 110 ? 13.874 -0.821 -17.119 1.00 91.88 110 ASP A O 1
ATOM 910 N N . CYS A 1 111 ? 12.201 -0.765 -15.619 1.00 92.88 111 CYS A N 1
ATOM 911 C CA . CYS A 1 111 ? 12.589 -1.976 -14.891 1.00 92.88 111 CYS A CA 1
ATOM 912 C C . CYS A 1 111 ? 12.587 -3.218 -15.800 1.00 92.88 111 CYS A C 1
ATOM 914 O O . CYS A 1 111 ? 13.571 -3.959 -15.853 1.00 92.88 111 CYS A O 1
ATOM 916 N N . ILE A 1 112 ? 11.513 -3.430 -16.569 1.00 92.69 112 ILE A N 1
ATOM 917 C CA . ILE A 1 112 ? 11.401 -4.553 -17.511 1.00 92.69 112 ILE A CA 1
ATOM 918 C C . ILE A 1 112 ? 12.491 -4.484 -18.585 1.00 92.69 112 ILE A C 1
ATOM 920 O O . ILE A 1 112 ? 13.081 -5.511 -18.930 1.00 92.69 112 ILE A O 1
ATOM 924 N N . ASP A 1 113 ? 12.769 -3.298 -19.121 1.00 90.56 113 ASP A N 1
ATOM 925 C CA . ASP A 1 113 ? 13.800 -3.117 -20.139 1.00 90.56 113 ASP A CA 1
ATOM 926 C C . ASP A 1 113 ? 15.198 -3.419 -19.591 1.00 90.56 113 ASP A C 1
ATOM 928 O O . ASP A 1 113 ? 15.995 -4.063 -20.281 1.00 90.56 113 ASP A O 1
ATOM 932 N N . LEU A 1 114 ? 15.487 -3.045 -18.341 1.00 88.38 114 LEU A N 1
ATOM 933 C CA . LEU A 1 114 ? 16.744 -3.412 -17.692 1.00 88.38 114 LEU A CA 1
ATOM 934 C C . LEU A 1 114 ? 16.865 -4.926 -17.480 1.00 88.38 114 LEU A C 1
ATOM 936 O O . LEU A 1 114 ? 17.906 -5.508 -17.792 1.00 88.38 114 LEU A O 1
ATOM 940 N N . ILE A 1 115 ? 15.796 -5.581 -17.014 1.00 89.25 115 ILE A N 1
ATOM 941 C CA . ILE A 1 115 ? 15.759 -7.043 -16.855 1.00 89.25 115 ILE A CA 1
ATOM 942 C C . ILE A 1 115 ? 16.036 -7.732 -18.197 1.00 89.25 115 ILE A C 1
ATOM 944 O O . ILE A 1 115 ? 16.846 -8.653 -18.259 1.00 89.25 115 ILE A O 1
ATOM 948 N N . LYS A 1 116 ? 15.420 -7.267 -19.292 1.00 89.19 116 LYS A N 1
ATOM 949 C CA . LYS A 1 116 ? 15.654 -7.824 -20.635 1.00 89.19 116 LYS A CA 1
ATOM 950 C C . LYS A 1 116 ? 17.104 -7.676 -21.084 1.00 89.19 116 LYS A C 1
ATOM 952 O O . LYS A 1 116 ? 17.658 -8.633 -21.613 1.00 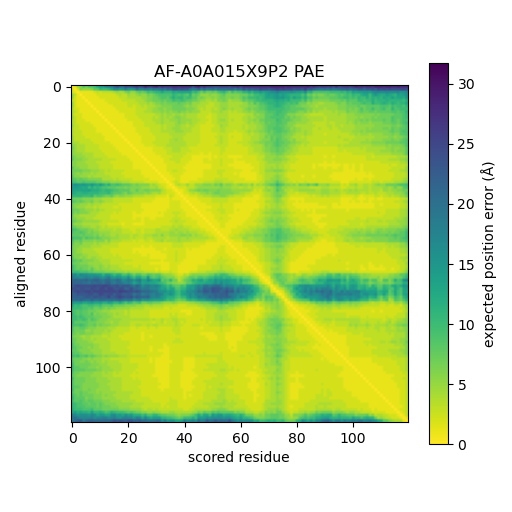89.19 116 LYS A O 1
ATOM 957 N N . ARG A 1 117 ? 17.727 -6.511 -20.865 1.00 85.12 117 ARG A N 1
ATOM 958 C CA . ARG A 1 117 ? 19.141 -6.281 -21.222 1.00 85.12 117 ARG A CA 1
ATOM 959 C C . ARG A 1 117 ? 20.096 -7.222 -20.490 1.00 85.12 117 ARG A C 1
ATOM 961 O O . ARG A 1 117 ? 21.128 -7.553 -21.049 1.00 85.12 117 ARG A O 1
ATOM 968 N N . ARG A 1 118 ? 19.756 -7.655 -19.272 1.00 76.56 118 ARG A N 1
ATOM 969 C CA . ARG A 1 118 ? 20.545 -8.629 -18.496 1.00 76.56 118 ARG A CA 1
ATOM 970 C C . ARG A 1 118 ? 20.428 -10.070 -19.006 1.00 76.56 118 ARG A C 1
ATOM 972 O O . ARG A 1 118 ? 21.290 -10.881 -18.691 1.00 76.56 118 ARG A O 1
ATOM 979 N N . LEU A 1 119 ? 19.345 -10.403 -19.709 1.00 78.06 119 LEU A N 1
ATOM 980 C CA . LEU A 1 119 ? 19.075 -11.758 -20.210 1.00 78.06 119 LEU A CA 1
ATOM 981 C C . LEU A 1 119 ? 19.574 -11.995 -21.644 1.00 78.06 119 LEU A C 1
ATOM 983 O O . LEU A 1 119 ? 19.585 -13.145 -22.083 1.00 78.06 119 LEU A O 1
ATOM 987 N N . ALA A 1 120 ? 19.909 -10.927 -22.370 1.00 69.31 120 ALA A N 1
ATOM 988 C CA . ALA A 1 120 ? 20.449 -10.965 -23.729 1.00 69.31 120 ALA A CA 1
ATOM 989 C C . ALA A 1 120 ? 21.970 -11.162 -23.717 1.00 69.31 120 ALA A C 1
ATOM 991 O O . ALA A 1 120 ? 22.459 -11.883 -24.615 1.00 69.31 120 ALA A O 1
#